Protein AF-A0A2W5NUS7-F1 (afdb_monomer)

Secondary structure (DSSP, 8-state):
--HHHH--HHHHHHHHHHHHHHHHHHHHHHHHHHHHTT--HHHHHHHHHHHHHHHHHHHHHHHHHHTS-------HHHHHHHHHHTTT--HHHHHHHHHHHHHHHHHHHHTTHHHHHHTTS-HHHHHHHHHHHHHHHH-

Structure (mmCIF, N/CA/C/O backbone):
data_AF-A0A2W5NUS7-F1
#
_entry.id   AF-A0A2W5NUS7-F1
#
loop_
_atom_site.group_PDB
_atom_site.id
_atom_site.type_symbol
_atom_site.label_atom_id
_atom_site.label_alt_id
_atom_site.label_comp_id
_atom_site.label_asym_id
_atom_site.label_entity_id
_atom_site.label_seq_id
_atom_site.pdbx_PDB_ins_code
_atom_site.Cartn_x
_atom_site.Cartn_y
_atom_site.Cartn_z
_atom_site.occupancy
_atom_site.B_iso_or_equiv
_atom_site.auth_seq_id
_atom_site.auth_comp_id
_atom_site.auth_asym_id
_atom_site.auth_atom_id
_atom_site.pdbx_PDB_model_num
ATOM 1 N N . MET A 1 1 ? -15.454 14.112 14.203 1.00 58.41 1 MET A N 1
ATOM 2 C CA . MET A 1 1 ? -14.233 14.854 13.861 1.00 58.41 1 MET A CA 1
ATOM 3 C C . MET A 1 1 ? -14.602 16.290 13.564 1.00 58.41 1 MET A C 1
ATOM 5 O O . MET A 1 1 ? -15.440 16.531 12.697 1.00 58.41 1 MET A O 1
ATOM 9 N N . ARG A 1 2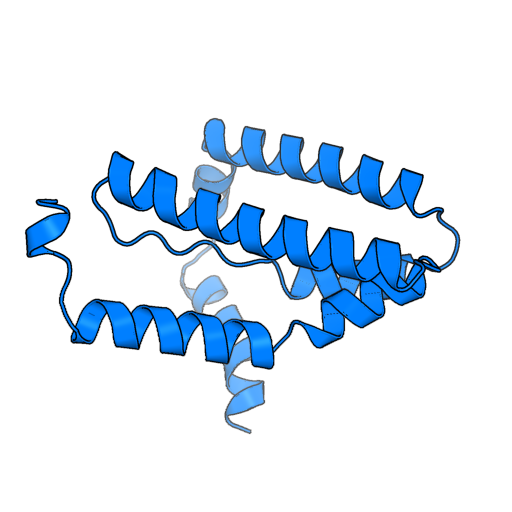 ? -14.058 17.230 14.333 1.00 68.00 2 ARG A N 1
ATOM 10 C CA . ARG A 1 2 ? -14.071 18.652 13.986 1.00 68.00 2 ARG A CA 1
ATOM 11 C C . ARG A 1 2 ? -12.703 18.896 13.361 1.00 68.00 2 ARG A C 1
ATOM 13 O O . ARG A 1 2 ? -11.765 19.139 14.100 1.00 68.00 2 ARG A O 1
ATOM 20 N N . PHE A 1 3 ? -12.597 18.806 12.033 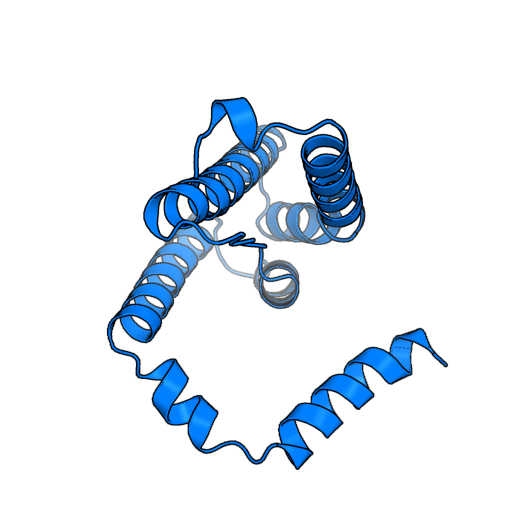1.00 66.56 3 PHE A N 1
ATOM 21 C CA . PHE A 1 3 ? -11.326 18.811 11.286 1.00 66.56 3 PHE A CA 1
ATOM 22 C C . PHE A 1 3 ? -10.297 19.824 11.824 1.00 66.56 3 PHE A C 1
ATOM 24 O O . PHE A 1 3 ? -9.192 19.452 12.195 1.00 66.56 3 PHE A O 1
ATOM 31 N N . PHE A 1 4 ? -10.708 21.082 11.995 1.00 69.88 4 PHE A N 1
ATOM 32 C CA . PHE A 1 4 ? -9.852 22.157 12.511 1.00 69.88 4 PHE A CA 1
ATOM 33 C C . PHE A 1 4 ? -9.542 22.097 14.017 1.00 69.88 4 PHE A C 1
ATOM 35 O O . PHE A 1 4 ? -8.595 22.735 14.456 1.00 69.88 4 PHE A O 1
ATOM 42 N N . LYS A 1 5 ? -10.318 21.356 14.817 1.00 68.19 5 LYS A N 1
ATOM 43 C CA . LYS A 1 5 ? -10.035 21.118 16.245 1.00 68.19 5 LYS A CA 1
ATOM 44 C C . LYS A 1 5 ? -9.211 19.854 16.495 1.00 68.19 5 LYS A C 1
ATOM 46 O O . LYS A 1 5 ? -8.554 19.774 17.524 1.00 68.19 5 LYS A O 1
ATOM 51 N N . ASP A 1 6 ? -9.254 18.894 15.572 1.00 71.12 6 ASP A N 1
ATOM 52 C CA . ASP A 1 6 ? -8.497 17.639 15.656 1.00 71.12 6 ASP A CA 1
ATOM 53 C C . ASP A 1 6 ? -7.055 17.804 15.111 1.00 71.12 6 ASP A C 1
ATOM 55 O O . ASP A 1 6 ? -6.187 16.964 15.352 1.00 71.12 6 ASP A O 1
ATOM 59 N N . LEU A 1 7 ? -6.779 18.923 14.423 1.00 73.06 7 LEU A N 1
ATOM 60 C CA . LEU A 1 7 ? -5.446 19.393 14.037 1.00 73.06 7 LEU A CA 1
ATOM 61 C C . LEU A 1 7 ? -4.650 19.822 15.282 1.00 73.06 7 LEU A C 1
ATOM 63 O O . LEU A 1 7 ? -4.656 20.982 15.686 1.00 73.06 7 LEU A O 1
ATOM 67 N N . SER A 1 8 ? -3.952 18.867 15.895 1.00 86.06 8 SER A N 1
ATOM 68 C CA . SER A 1 8 ? -2.955 19.134 16.935 1.00 86.06 8 SER A CA 1
ATOM 69 C C . SER A 1 8 ? -1.540 18.964 16.385 1.00 86.06 8 SER A C 1
ATOM 71 O O . SER A 1 8 ? -1.301 18.141 15.498 1.00 86.06 8 SER A O 1
ATOM 73 N N . LEU A 1 9 ? -0.581 19.703 16.952 1.00 87.12 9 LEU A N 1
ATOM 74 C CA . LEU A 1 9 ? 0.840 19.543 16.625 1.00 87.12 9 LEU A CA 1
ATOM 75 C C . LEU A 1 9 ? 1.285 18.082 16.808 1.00 87.12 9 LEU A C 1
ATOM 77 O O . LEU A 1 9 ? 2.013 17.555 15.980 1.00 87.12 9 LEU A O 1
ATOM 81 N N . SER A 1 10 ? 0.787 17.416 17.855 1.00 88.38 10 SER A N 1
ATOM 82 C CA . SER A 1 10 ? 1.081 16.009 18.143 1.00 88.38 10 SER A CA 1
ATOM 83 C C . SER A 1 10 ? 0.550 15.053 17.072 1.00 88.38 10 SER A C 1
ATOM 85 O O . SER A 1 10 ? 1.256 14.127 16.682 1.00 88.38 10 SER A O 1
ATOM 87 N N . ALA A 1 11 ? -0.668 15.269 16.567 1.00 85.44 11 ALA A N 1
ATOM 88 C CA . ALA A 1 11 ? -1.220 14.440 15.497 1.00 85.44 11 ALA A CA 1
ATOM 89 C C . ALA A 1 11 ? -0.439 14.626 14.188 1.00 85.44 11 ALA A C 1
ATOM 91 O O . ALA A 1 11 ? -0.159 13.653 13.486 1.00 85.44 11 ALA A O 1
ATOM 92 N N . PHE A 1 12 ? -0.042 15.866 13.887 1.00 87.12 12 PHE A N 1
ATOM 93 C CA . PHE A 1 12 ? 0.790 16.168 12.726 1.00 87.12 12 PHE A CA 1
ATOM 94 C C . PHE A 1 12 ? 2.170 15.510 12.827 1.00 87.12 12 PHE A C 1
ATOM 96 O O . PHE A 1 12 ? 2.592 14.839 11.887 1.00 87.12 12 PHE A O 1
ATOM 103 N N . THR A 1 13 ? 2.860 15.646 13.964 1.00 91.25 13 THR A N 1
ATOM 104 C CA . THR A 1 13 ? 4.184 15.036 14.151 1.00 91.25 13 THR A CA 1
ATOM 105 C C . THR A 1 13 ? 4.112 13.514 14.125 1.00 91.25 13 THR A C 1
ATOM 107 O O . THR A 1 13 ? 4.942 12.895 13.466 1.00 91.25 13 THR A O 1
ATOM 110 N N . ALA A 1 14 ? 3.105 12.900 14.752 1.00 88.44 14 ALA A N 1
ATOM 111 C CA . ALA A 1 14 ? 2.905 11.452 14.700 1.00 88.44 14 ALA A CA 1
ATOM 112 C C . ALA A 1 14 ? 2.681 10.953 13.263 1.00 88.44 14 ALA A C 1
ATOM 114 O O . ALA A 1 14 ? 3.318 9.988 12.843 1.00 88.44 14 ALA A O 1
ATOM 115 N N . GLY A 1 15 ? 1.828 11.635 12.489 1.00 87.75 15 GLY A N 1
ATOM 116 C CA . GLY A 1 15 ? 1.608 11.317 11.077 1.00 87.75 15 GLY A CA 1
ATOM 117 C C . GLY A 1 15 ? 2.873 11.488 10.234 1.00 87.75 15 GLY A C 1
ATOM 118 O O . GLY A 1 15 ? 3.210 10.611 9.442 1.00 87.75 15 GLY A O 1
ATOM 119 N N . PHE A 1 16 ? 3.615 12.577 10.445 1.00 89.38 16 PHE A N 1
ATOM 120 C CA . PHE A 1 16 ? 4.872 12.838 9.746 1.00 89.38 16 PHE A CA 1
ATOM 121 C C . PHE A 1 16 ? 5.930 11.766 10.035 1.00 89.38 16 PHE A C 1
ATOM 123 O O 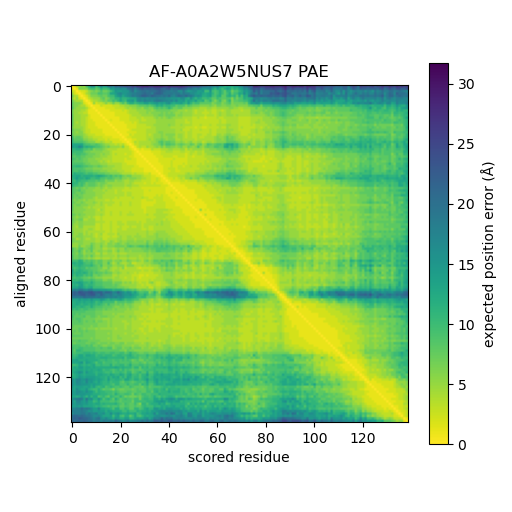. PHE A 1 16 ? 6.507 11.209 9.103 1.00 89.38 16 PHE A O 1
ATOM 130 N N . VAL A 1 17 ? 6.149 11.432 11.310 1.00 90.50 17 VAL A N 1
ATOM 131 C CA . VAL A 1 17 ? 7.091 10.382 11.722 1.00 90.50 17 VAL A CA 1
ATOM 132 C C . VAL A 1 17 ? 6.672 9.030 11.145 1.00 90.50 17 VAL A C 1
ATOM 134 O O . VAL A 1 17 ? 7.519 8.322 10.608 1.00 90.50 17 VAL A O 1
ATOM 137 N N . ALA A 1 18 ? 5.380 8.687 11.184 1.00 87.00 18 ALA A N 1
ATOM 138 C CA . ALA A 1 18 ? 4.879 7.436 10.615 1.00 87.00 18 ALA A CA 1
ATOM 139 C C . ALA A 1 18 ? 5.163 7.330 9.107 1.00 87.00 18 ALA A C 1
ATOM 141 O O . ALA A 1 18 ? 5.639 6.294 8.644 1.00 87.00 18 ALA A O 1
ATOM 142 N N . VAL A 1 19 ? 4.934 8.408 8.348 1.00 86.56 19 VAL A N 1
ATOM 143 C CA . VAL A 1 19 ? 5.235 8.448 6.908 1.00 86.56 19 VAL A CA 1
ATOM 144 C C . VAL A 1 19 ? 6.738 8.368 6.659 1.00 86.56 19 VAL A C 1
ATOM 146 O O . VAL A 1 19 ? 7.164 7.586 5.813 1.00 86.56 19 VAL A O 1
ATOM 149 N N . LEU A 1 20 ? 7.547 9.130 7.400 1.00 87.81 20 LEU A N 1
ATOM 150 C CA . LEU A 1 20 ? 8.998 9.167 7.224 1.00 87.81 20 LEU A CA 1
ATOM 151 C C . LEU A 1 20 ? 9.637 7.805 7.523 1.00 87.81 2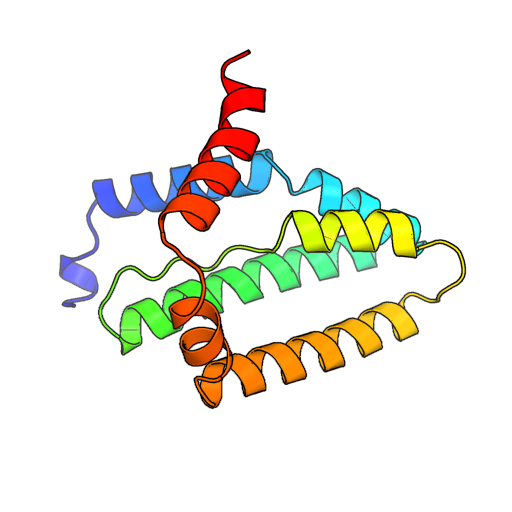0 LEU A C 1
ATOM 153 O O . LEU A 1 20 ? 10.417 7.299 6.716 1.00 87.81 20 LEU A O 1
ATOM 157 N N . VAL A 1 21 ? 9.263 7.171 8.634 1.00 85.94 21 VAL A N 1
ATOM 158 C CA . VAL A 1 21 ? 9.732 5.823 8.998 1.00 85.94 21 VAL A CA 1
ATOM 159 C C . VAL A 1 21 ? 9.219 4.785 7.995 1.00 85.94 21 VAL A C 1
ATOM 161 O O . VAL A 1 21 ? 9.979 3.929 7.542 1.00 85.94 21 VAL A O 1
ATOM 164 N N . GLY A 1 22 ? 7.954 4.891 7.580 1.00 82.12 22 GLY A N 1
ATOM 165 C CA . GLY A 1 22 ? 7.361 4.011 6.575 1.00 82.12 22 GLY A CA 1
ATOM 166 C C . GLY A 1 22 ? 8.124 4.051 5.250 1.00 82.12 22 GLY A C 1
ATOM 167 O O . GLY A 1 22 ? 8.604 3.016 4.788 1.00 82.12 22 GLY A O 1
ATOM 168 N N . PHE A 1 23 ? 8.305 5.241 4.670 1.00 82.81 23 PHE A N 1
ATOM 169 C CA . PHE A 1 23 ? 9.013 5.428 3.398 1.00 82.81 23 PHE A CA 1
ATOM 170 C C . PHE A 1 23 ? 10.475 4.995 3.469 1.00 82.81 23 PHE A C 1
ATOM 172 O O . PHE A 1 23 ? 10.938 4.264 2.596 1.00 82.81 23 PHE A O 1
ATOM 179 N N . THR A 1 24 ? 11.200 5.397 4.511 1.00 81.88 24 THR A N 1
ATOM 180 C CA . THR A 1 24 ? 12.630 5.066 4.637 1.00 81.88 24 THR A CA 1
ATOM 181 C C . THR A 1 24 ? 12.884 3.565 4.787 1.00 81.88 24 THR A C 1
ATOM 183 O O . THR A 1 24 ? 13.923 3.084 4.344 1.00 81.88 24 THR A O 1
ATOM 186 N N . SER A 1 25 ? 11.933 2.809 5.348 1.00 79.31 25 SER A N 1
ATOM 187 C CA . SER A 1 25 ? 12.112 1.378 5.621 1.00 79.31 25 SER A CA 1
ATOM 188 C C . SER A 1 25 ? 12.085 0.470 4.386 1.00 79.31 25 SER A C 1
ATOM 190 O O . SER A 1 25 ? 12.843 -0.495 4.324 1.00 79.31 25 SER A O 1
ATOM 192 N N . SER A 1 26 ? 11.189 0.713 3.422 1.00 80.06 26 SER A N 1
ATOM 193 C CA . SER A 1 26 ? 10.882 -0.296 2.391 1.00 80.06 26 SER A CA 1
ATOM 194 C C . SER A 1 26 ? 10.617 0.252 0.991 1.00 80.06 26 SER A C 1
ATOM 196 O O . SER A 1 26 ? 10.373 -0.537 0.075 1.00 80.06 26 SER A O 1
ATOM 198 N N . VAL A 1 27 ? 10.765 1.565 0.766 1.00 82.81 27 VAL A N 1
ATOM 199 C CA . VAL A 1 27 ? 10.635 2.141 -0.585 1.00 82.81 27 VAL A CA 1
ATOM 200 C C . VAL A 1 27 ? 11.674 1.570 -1.556 1.00 82.81 27 VAL A C 1
ATOM 202 O O . VAL A 1 27 ? 11.369 1.356 -2.725 1.00 82.81 27 VAL A O 1
ATOM 205 N N . ALA A 1 28 ? 12.874 1.233 -1.067 1.00 84.88 28 ALA A N 1
ATOM 206 C CA . ALA A 1 28 ? 13.950 0.658 -1.875 1.00 84.88 28 ALA A CA 1
ATOM 207 C C . ALA A 1 28 ? 13.526 -0.636 -2.595 1.00 84.88 28 ALA A C 1
ATOM 209 O O . ALA A 1 28 ? 13.917 -0.854 -3.740 1.00 84.88 28 ALA A O 1
ATOM 210 N N . ILE A 1 29 ? 12.672 -1.453 -1.969 1.00 84.12 29 ILE A N 1
ATOM 211 C CA . ILE A 1 29 ? 12.146 -2.687 -2.571 1.00 84.12 29 ILE A CA 1
ATOM 212 C C . ILE A 1 29 ? 11.228 -2.352 -3.750 1.00 84.12 29 ILE A C 1
ATOM 214 O O . ILE A 1 29 ? 11.249 -3.041 -4.763 1.00 84.12 29 ILE A O 1
ATOM 218 N N . VAL A 1 30 ? 10.457 -1.264 -3.663 1.00 84.31 30 VAL A N 1
ATOM 219 C CA . VAL A 1 30 ? 9.583 -0.827 -4.761 1.00 84.31 30 VAL A CA 1
ATOM 220 C C . VAL A 1 30 ? 10.396 -0.291 -5.943 1.00 84.31 30 VAL A C 1
ATOM 222 O O . VAL A 1 30 ? 10.060 -0.560 -7.095 1.00 84.31 30 VAL A O 1
ATOM 225 N N . PHE A 1 31 ? 11.501 0.409 -5.674 1.00 87.19 31 PHE A N 1
ATOM 226 C CA . PHE A 1 31 ? 12.454 0.805 -6.716 1.00 87.19 31 PHE A CA 1
ATOM 227 C C . PHE A 1 31 ? 13.082 -0.412 -7.398 1.00 87.19 31 PHE A C 1
ATOM 229 O O . PHE A 1 31 ? 13.105 -0.472 -8.626 1.00 87.19 31 PHE A O 1
ATOM 236 N N . GLN A 1 32 ? 13.547 -1.392 -6.618 1.00 85.44 32 GLN A N 1
ATOM 237 C CA . GLN A 1 32 ? 14.092 -2.642 -7.155 1.00 85.44 32 GLN A CA 1
ATOM 238 C C . GLN A 1 32 ? 13.056 -3.398 -7.990 1.00 85.44 32 GLN A C 1
ATOM 240 O O . GLN A 1 32 ? 13.376 -3.859 -9.081 1.00 85.44 32 GLN A O 1
ATOM 245 N N . ALA A 1 33 ? 11.808 -3.458 -7.522 1.00 84.56 33 ALA A N 1
ATOM 246 C CA . ALA A 1 33 ? 10.701 -4.028 -8.273 1.00 84.56 33 ALA A CA 1
ATOM 247 C C . ALA A 1 33 ? 10.518 -3.352 -9.631 1.00 84.56 33 ALA A C 1
ATOM 249 O O . ALA A 1 33 ? 10.502 -4.032 -10.650 1.00 84.56 33 ALA A O 1
ATOM 250 N N . ALA A 1 34 ? 10.435 -2.024 -9.671 1.00 84.62 34 ALA A N 1
ATOM 251 C CA . ALA A 1 34 ? 10.261 -1.303 -10.927 1.00 84.62 34 ALA A CA 1
ATOM 252 C C . ALA A 1 34 ? 11.458 -1.492 -11.882 1.00 84.62 34 ALA A C 1
ATOM 254 O O . ALA A 1 34 ? 11.269 -1.684 -13.084 1.00 84.62 34 ALA A O 1
ATOM 255 N N . GLN A 1 35 ? 12.685 -1.507 -11.351 1.00 85.75 35 GLN A N 1
ATOM 256 C CA . GLN A 1 35 ? 13.894 -1.785 -12.135 1.00 85.75 35 GLN A CA 1
ATOM 257 C C . GLN A 1 35 ? 13.914 -3.210 -12.702 1.00 85.75 35 GLN A C 1
ATOM 259 O O . GLN A 1 35 ? 14.367 -3.396 -13.829 1.00 85.75 35 GLN A O 1
ATOM 264 N N . ALA A 1 36 ? 13.383 -4.198 -11.975 1.00 84.44 36 ALA A N 1
ATOM 265 C CA . ALA A 1 36 ? 13.291 -5.580 -12.449 1.00 84.44 36 ALA A CA 1
ATOM 266 C C . ALA A 1 36 ? 12.411 -5.723 -13.706 1.00 84.44 36 ALA A C 1
ATOM 268 O O . ALA A 1 36 ? 12.644 -6.620 -14.508 1.00 84.44 36 ALA A O 1
ATOM 269 N N . PHE A 1 37 ? 11.456 -4.809 -13.917 1.00 83.19 37 PHE A N 1
ATOM 270 C CA . PHE A 1 37 ? 10.644 -4.719 -15.140 1.00 83.19 37 PHE A CA 1
ATOM 271 C C . PHE A 1 37 ? 11.239 -3.785 -16.210 1.00 83.19 37 PHE A C 1
ATOM 273 O O . PHE A 1 37 ? 10.568 -3.466 -17.192 1.00 83.19 37 PHE A O 1
ATOM 280 N N . GLY A 1 38 ? 12.477 -3.311 -16.029 1.00 82.06 38 GLY A N 1
ATOM 281 C CA . GLY A 1 38 ? 13.149 -2.414 -16.971 1.00 82.06 38 GLY A CA 1
ATOM 282 C C . GLY A 1 38 ? 12.555 -1.003 -17.029 1.00 82.06 38 GLY A C 1
ATOM 283 O O . GLY A 1 38 ? 12.688 -0.328 -18.050 1.00 82.06 38 GLY A O 1
ATOM 284 N N . ALA A 1 39 ? 11.875 -0.549 -15.970 1.00 84.88 39 ALA A N 1
ATOM 285 C CA . ALA A 1 39 ? 11.272 0.780 -15.942 1.00 84.88 39 ALA A CA 1
ATOM 286 C C . ALA A 1 39 ? 12.335 1.889 -16.045 1.00 84.88 39 ALA A C 1
ATOM 288 O O . ALA A 1 39 ? 13.349 1.871 -15.343 1.00 84.88 39 ALA A O 1
ATOM 289 N N . THR A 1 40 ? 12.081 2.893 -16.889 1.00 89.38 40 THR A N 1
ATOM 290 C CA . THR A 1 40 ? 12.924 4.094 -16.965 1.00 89.38 40 THR A CA 1
ATOM 291 C C . THR A 1 40 ? 12.776 4.937 -15.690 1.00 89.38 40 THR A C 1
ATOM 293 O O . THR A 1 40 ? 11.759 4.832 -14.995 1.00 89.38 40 THR A O 1
ATOM 296 N N . PRO A 1 41 ? 13.738 5.823 -15.367 1.00 88.25 41 PRO A N 1
ATOM 297 C CA . PRO A 1 41 ? 13.637 6.703 -14.199 1.00 88.25 41 PRO A CA 1
ATOM 298 C C . PRO A 1 41 ? 12.342 7.530 -14.154 1.00 88.25 41 PRO A C 1
ATOM 300 O O . PRO A 1 41 ? 11.774 7.736 -13.083 1.00 88.25 41 PRO A O 1
ATOM 303 N N . GLU A 1 42 ? 11.839 7.950 -15.315 1.00 90.12 42 GLU A N 1
ATOM 304 C CA . GLU A 1 42 ? 10.576 8.685 -15.466 1.00 90.12 42 GLU A CA 1
ATOM 305 C C . GLU A 1 42 ? 9.371 7.837 -15.034 1.00 90.12 42 GLU A C 1
ATOM 307 O O . GLU A 1 42 ? 8.503 8.297 -14.288 1.00 90.12 42 GLU A O 1
ATOM 312 N N . VAL A 1 43 ? 9.346 6.565 -15.442 1.00 89.94 43 VAL A N 1
ATOM 313 C CA . VAL A 1 43 ? 8.299 5.612 -15.057 1.00 89.94 43 VAL A CA 1
ATOM 314 C C . VAL A 1 43 ? 8.376 5.308 -13.563 1.00 89.94 43 VAL A C 1
ATOM 316 O O . VAL A 1 43 ? 7.346 5.315 -12.889 1.00 89.94 43 VAL A O 1
ATOM 319 N N . ILE A 1 44 ? 9.576 5.118 -13.013 1.00 89.06 44 ILE A N 1
ATOM 320 C CA . ILE A 1 44 ? 9.763 4.899 -11.572 1.00 89.06 44 ILE A CA 1
ATOM 321 C C . ILE A 1 44 ? 9.253 6.105 -10.768 1.00 89.06 44 ILE A C 1
ATOM 323 O O . ILE A 1 44 ? 8.532 5.929 -9.783 1.00 89.06 44 ILE A O 1
ATOM 327 N N . ALA A 1 45 ? 9.562 7.331 -11.200 1.00 90.44 45 ALA A N 1
ATOM 328 C CA . ALA A 1 45 ? 9.048 8.543 -10.565 1.00 90.44 45 ALA A CA 1
ATOM 329 C C . ALA A 1 45 ? 7.510 8.601 -10.610 1.00 90.44 45 ALA A C 1
ATOM 331 O O . ALA A 1 45 ? 6.876 8.913 -9.599 1.00 90.44 45 ALA A O 1
ATOM 332 N N . SER A 1 46 ? 6.905 8.229 -11.745 1.00 90.62 46 SER A N 1
ATOM 333 C CA . SER A 1 46 ? 5.444 8.149 -11.886 1.00 90.62 46 SER A CA 1
ATOM 334 C C . SER A 1 46 ? 4.816 7.133 -10.924 1.00 90.62 46 SER A C 1
ATOM 336 O O . SER A 1 46 ? 3.794 7.422 -10.299 1.00 90.62 46 SER A O 1
ATOM 338 N N . TRP A 1 47 ? 5.462 5.978 -10.728 1.00 88.00 47 TRP A N 1
ATOM 339 C CA . TRP A 1 47 ? 5.022 4.951 -9.786 1.00 88.00 47 TRP A CA 1
ATOM 340 C C . TRP A 1 47 ? 5.075 5.456 -8.353 1.00 88.00 47 TRP A C 1
ATOM 342 O O . TRP A 1 47 ? 4.102 5.295 -7.624 1.00 88.00 47 TRP A O 1
ATOM 352 N N . MET A 1 48 ? 6.175 6.100 -7.955 1.00 88.44 48 MET A N 1
ATOM 353 C CA . MET A 1 48 ? 6.324 6.668 -6.610 1.00 88.44 48 MET A CA 1
ATOM 354 C C . MET A 1 48 ? 5.274 7.734 -6.319 1.00 88.44 48 MET A C 1
ATOM 356 O O . MET A 1 48 ? 4.692 7.755 -5.232 1.00 88.44 48 MET A O 1
ATOM 360 N N . TRP A 1 49 ? 4.985 8.579 -7.305 1.00 90.94 49 TRP A N 1
ATOM 361 C CA . TRP A 1 49 ? 3.946 9.593 -7.192 1.00 90.94 49 TRP A CA 1
ATOM 362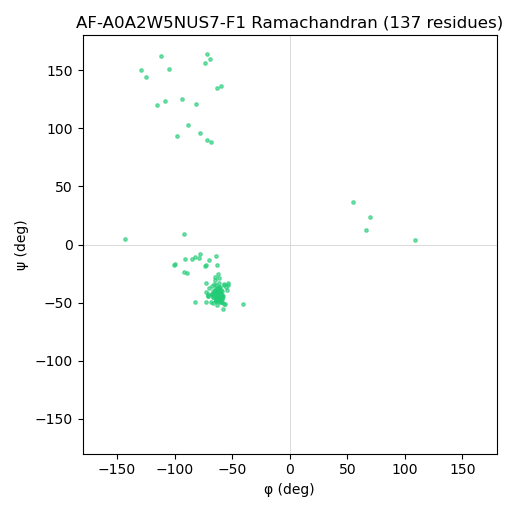 C C . TRP A 1 49 ? 2.553 8.969 -7.036 1.00 90.94 49 TRP A C 1
ATOM 364 O O . TRP A 1 49 ? 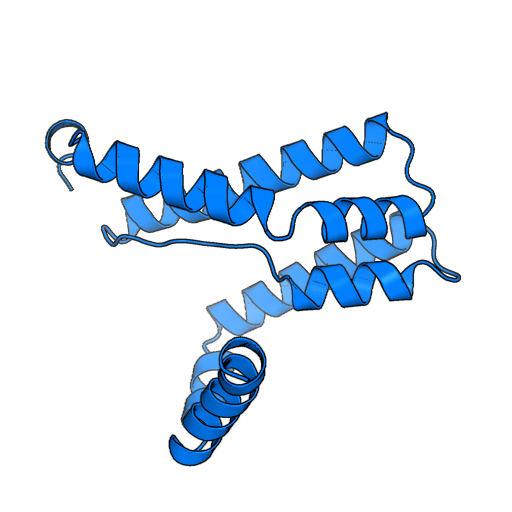1.808 9.329 -6.120 1.00 90.94 49 TRP A O 1
ATOM 374 N N . ALA A 1 50 ? 2.229 7.974 -7.869 1.00 90.12 50 ALA A N 1
ATOM 375 C CA . ALA A 1 50 ? 0.972 7.235 -7.787 1.00 90.12 50 ALA A CA 1
ATOM 376 C C . ALA A 1 50 ? 0.822 6.486 -6.452 1.00 90.12 50 ALA A C 1
ATOM 378 O O . ALA A 1 50 ? -0.262 6.484 -5.872 1.00 90.12 50 ALA A O 1
ATOM 379 N N . LEU A 1 51 ? 1.904 5.902 -5.928 1.00 87.31 51 LEU A N 1
ATOM 380 C CA . LEU A 1 51 ? 1.925 5.218 -4.632 1.00 87.31 51 LEU A CA 1
ATOM 381 C C . LEU A 1 51 ? 1.642 6.188 -3.481 1.00 87.31 51 LEU A C 1
ATOM 383 O O . LEU A 1 51 ? 0.766 5.924 -2.655 1.00 87.31 51 LEU A O 1
ATOM 387 N N . GLY A 1 52 ? 2.337 7.330 -3.461 1.00 89.12 52 GLY A N 1
ATOM 388 C CA . GLY A 1 52 ? 2.155 8.361 -2.440 1.00 89.12 52 GLY A CA 1
ATOM 389 C C . GLY A 1 52 ? 0.730 8.915 -2.421 1.00 89.12 52 GLY A C 1
ATOM 390 O O . GLY A 1 52 ? 0.108 8.987 -1.358 1.00 89.12 52 GLY A O 1
ATOM 391 N N . LEU A 1 53 ? 0.172 9.237 -3.592 1.00 91.50 53 LEU A N 1
ATOM 392 C CA . LEU A 1 53 ? -1.219 9.681 -3.689 1.00 91.50 53 LEU A CA 1
ATOM 393 C C . LEU A 1 53 ? -2.217 8.579 -3.351 1.00 91.50 53 LEU A C 1
ATOM 395 O O . LEU A 1 53 ? -3.180 8.840 -2.632 1.00 91.50 53 LEU A O 1
ATOM 399 N N . GLY A 1 54 ? -1.992 7.360 -3.838 1.00 90.44 54 GLY A N 1
ATOM 400 C CA . GLY A 1 54 ? -2.855 6.216 -3.578 1.00 90.44 54 GLY A CA 1
ATOM 401 C C . GLY A 1 54 ? -2.992 5.964 -2.081 1.00 90.44 54 GLY A C 1
ATOM 402 O O . GLY A 1 54 ? -4.104 5.933 -1.560 1.00 90.44 54 GLY A O 1
ATOM 403 N N . MET A 1 55 ? -1.879 5.879 -1.356 1.00 89.25 55 MET A N 1
ATOM 404 C CA . MET A 1 55 ? -1.901 5.717 0.101 1.00 89.25 55 MET A CA 1
ATOM 405 C C . MET A 1 55 ? -2.462 6.931 0.828 1.00 89.25 55 MET A C 1
ATOM 407 O O . MET A 1 55 ? -3.238 6.769 1.768 1.00 89.25 55 MET A O 1
ATOM 411 N N . GLY A 1 56 ? -2.079 8.141 0.413 1.00 89.88 56 GLY A N 1
ATOM 412 C CA . GLY A 1 56 ? -2.546 9.375 1.035 1.00 89.88 56 GLY A CA 1
ATOM 413 C C . GLY A 1 56 ? -4.066 9.485 0.965 1.00 89.88 56 GLY A C 1
ATOM 414 O O . GLY A 1 56 ? -4.719 9.676 1.989 1.00 89.88 56 GLY A O 1
ATOM 415 N N . LEU A 1 57 ? -4.643 9.273 -0.219 1.00 92.75 57 LEU A N 1
ATOM 416 C CA . LEU A 1 57 ? -6.089 9.303 -0.434 1.00 92.75 57 LEU A CA 1
ATOM 417 C C . LEU A 1 57 ? -6.801 8.152 0.279 1.00 92.75 57 LEU A C 1
ATOM 419 O O . LEU A 1 57 ? -7.812 8.378 0.942 1.00 92.75 57 LEU A O 1
ATOM 423 N N . THR A 1 58 ? -6.274 6.931 0.189 1.00 90.38 58 THR A N 1
ATOM 424 C CA . THR A 1 58 ? -6.893 5.752 0.819 1.00 90.38 58 THR A CA 1
ATOM 425 C C . THR A 1 58 ? -6.739 5.737 2.343 1.00 90.38 58 THR A C 1
ATOM 427 O O . THR A 1 58 ? -7.524 5.096 3.028 1.00 90.38 58 THR A O 1
ATOM 430 N N . THR A 1 59 ? -5.814 6.509 2.905 1.00 90.25 59 THR A N 1
ATOM 431 C CA . THR A 1 59 ? -5.728 6.794 4.347 1.00 90.25 59 THR A CA 1
ATOM 432 C C . THR A 1 59 ? -6.683 7.925 4.735 1.00 90.25 59 THR A C 1
ATOM 434 O O . THR A 1 59 ? -7.472 7.793 5.674 1.00 90.25 59 THR A O 1
ATOM 437 N N . LEU A 1 60 ? -6.647 9.041 3.999 1.00 89.88 60 LEU A N 1
ATOM 438 C CA . LEU A 1 60 ? -7.389 10.263 4.313 1.00 89.88 60 LEU A CA 1
ATOM 439 C C . LEU A 1 60 ? -8.905 10.073 4.187 1.00 89.88 60 LEU A C 1
ATOM 441 O O . LEU A 1 60 ? -9.645 10.410 5.112 1.00 89.88 60 LEU A O 1
ATOM 445 N N . VAL A 1 61 ? -9.377 9.530 3.062 1.00 92.00 61 VAL A N 1
ATOM 446 C CA . VAL A 1 61 ? -10.813 9.442 2.752 1.00 92.00 61 VAL A CA 1
ATOM 447 C C . VAL A 1 61 ? -11.560 8.562 3.763 1.00 92.00 61 VAL A C 1
ATOM 449 O O . VAL A 1 61 ? -12.525 9.053 4.358 1.00 92.00 61 VAL A O 1
ATOM 452 N N . PRO A 1 62 ? -11.133 7.315 4.056 1.00 89.94 62 PRO A N 1
ATOM 453 C CA . PRO A 1 62 ? -11.789 6.492 5.068 1.00 89.94 62 PRO A CA 1
ATOM 454 C C . PRO A 1 62 ? -11.637 7.070 6.468 1.00 89.94 62 PRO A C 1
ATOM 456 O O . PRO A 1 62 ? -12.576 6.971 7.253 1.00 89.94 62 PRO A O 1
ATOM 459 N N . SER A 1 63 ? -10.508 7.717 6.783 1.00 88.00 63 SER A N 1
ATOM 460 C CA . SER A 1 63 ? -10.334 8.351 8.092 1.00 88.00 63 SER A CA 1
ATOM 461 C C . SER A 1 63 ? -11.373 9.437 8.349 1.00 88.00 63 SER A C 1
ATOM 463 O O . SER A 1 63 ? -11.979 9.486 9.423 1.00 88.00 63 SER A O 1
ATOM 465 N N . LEU A 1 64 ? -11.634 10.276 7.343 1.00 88.44 64 LEU A N 1
ATOM 466 C CA . LEU A 1 64 ? -12.645 11.329 7.414 1.00 88.44 64 LEU A CA 1
ATOM 467 C C . LEU A 1 64 ? -14.071 10.763 7.396 1.00 88.44 64 LEU A C 1
ATOM 469 O O . LEU A 1 64 ? -14.918 11.216 8.172 1.00 88.44 64 LEU A O 1
ATOM 473 N N . TRP A 1 65 ? -14.338 9.771 6.543 1.00 90.56 65 TRP A N 1
ATOM 474 C CA . TRP A 1 65 ? -15.676 9.202 6.377 1.00 90.56 65 TRP A CA 1
ATOM 475 C C . TRP A 1 65 ? -16.102 8.339 7.571 1.00 90.56 65 TRP A C 1
ATOM 477 O O . TRP A 1 65 ? -17.173 8.556 8.140 1.00 90.56 65 TRP A O 1
ATOM 487 N N . LEU A 1 66 ? -15.241 7.412 8.003 1.00 88.50 66 LEU A N 1
ATOM 488 C CA . LEU A 1 66 ? -15.481 6.524 9.147 1.00 88.50 66 LEU A CA 1
ATOM 489 C C . LEU A 1 66 ? -15.250 7.221 10.490 1.00 88.50 66 LEU A C 1
ATOM 491 O O . LEU A 1 66 ? -15.619 6.677 11.531 1.00 88.50 66 LEU A O 1
ATOM 495 N N . ARG A 1 67 ? -14.641 8.415 10.477 1.00 84.94 67 ARG A N 1
ATOM 496 C CA . ARG A 1 67 ? -14.262 9.186 11.670 1.00 84.94 67 ARG A CA 1
ATOM 497 C C . ARG A 1 67 ? -13.382 8.383 12.635 1.00 84.94 67 ARG A C 1
ATOM 499 O O . ARG A 1 67 ? -13.517 8.508 13.852 1.00 84.94 67 ARG A O 1
ATOM 506 N N . LYS A 1 68 ? -12.491 7.558 12.086 1.00 86.06 68 LYS A N 1
ATOM 507 C CA . LYS A 1 68 ? -11.530 6.708 12.806 1.00 86.06 68 LYS A CA 1
ATOM 508 C C . LYS A 1 68 ? -10.129 6.941 12.230 1.00 86.06 68 LYS A C 1
ATOM 510 O O . LYS A 1 68 ? -10.041 7.248 11.049 1.00 86.06 68 LYS A O 1
ATOM 515 N N . PRO A 1 69 ? -9.043 6.803 13.007 1.00 81.44 69 PRO A N 1
ATOM 516 C CA . PRO A 1 69 ? -7.686 6.912 12.475 1.00 81.44 69 PRO A CA 1
ATOM 517 C C . PRO A 1 69 ? -7.359 5.669 11.631 1.00 81.44 69 PRO A C 1
ATOM 519 O O . PRO A 1 69 ? -6.903 4.657 12.158 1.00 81.44 69 PRO A O 1
ATOM 522 N N . VAL A 1 70 ? -7.649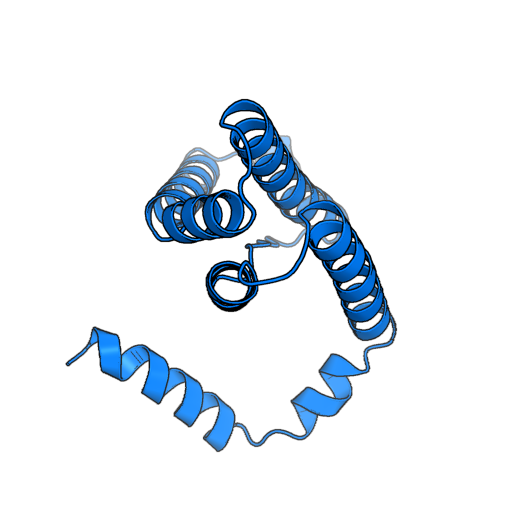 5.717 10.329 1.00 87.00 70 VAL A N 1
ATOM 523 C CA . VAL A 1 70 ? -7.353 4.631 9.385 1.00 87.00 70 VAL A CA 1
ATOM 524 C C . VAL A 1 70 ? -6.000 4.909 8.745 1.00 87.00 70 VAL A C 1
ATOM 526 O O . VAL A 1 70 ? -5.810 5.971 8.166 1.00 87.00 70 VAL A O 1
ATOM 529 N N . MET A 1 71 ? -5.074 3.954 8.824 1.00 84.62 71 MET A N 1
ATOM 530 C CA . MET A 1 71 ? -3.775 4.016 8.154 1.00 84.62 71 MET A CA 1
ATOM 531 C C . MET A 1 71 ? -3.696 2.906 7.112 1.00 84.62 71 MET A C 1
ATOM 533 O O . MET A 1 71 ? -3.803 1.731 7.462 1.00 84.62 71 MET A O 1
ATOM 537 N N . ILE A 1 72 ? -3.514 3.276 5.844 1.00 86.00 72 ILE A N 1
ATOM 538 C CA . ILE A 1 72 ? -3.326 2.320 4.751 1.00 86.00 72 ILE A CA 1
ATOM 539 C C . ILE A 1 72 ? -1.875 2.381 4.287 1.00 86.00 72 ILE A C 1
ATOM 541 O O . ILE A 1 72 ? -1.374 3.438 3.908 1.00 86.00 72 ILE A O 1
ATOM 545 N N . ALA A 1 73 ? -1.209 1.228 4.329 1.00 81.75 73 ALA A N 1
ATOM 546 C CA . ALA A 1 73 ? 0.165 1.042 3.884 1.00 81.75 73 ALA A CA 1
ATOM 547 C C . ALA A 1 73 ? 0.232 0.159 2.624 1.00 81.75 73 ALA A C 1
ATOM 549 O O . ALA A 1 73 ? -0.719 -0.563 2.317 1.00 81.75 73 ALA A O 1
ATOM 550 N N . TRP A 1 74 ? 1.357 0.191 1.898 1.00 83.31 74 TRP A N 1
ATOM 551 C CA . TRP A 1 74 ? 1.618 -0.781 0.829 1.00 83.31 74 TRP A CA 1
ATOM 552 C C . TRP A 1 74 ? 1.936 -2.169 1.399 1.00 83.31 74 TRP A C 1
ATOM 554 O O . TRP A 1 74 ? 2.283 -2.332 2.568 1.00 83.31 74 TRP A O 1
ATOM 564 N N . SER A 1 75 ? 1.867 -3.186 0.540 1.00 81.38 75 SER A N 1
ATOM 565 C CA . SER A 1 75 ? 2.274 -4.551 0.879 1.00 81.38 75 SER A CA 1
ATOM 566 C C . SER A 1 75 ? 3.765 -4.752 0.604 1.00 81.38 75 SER A C 1
ATOM 568 O O . SER A 1 75 ? 4.165 -4.940 -0.545 1.00 81.38 75 SER A O 1
ATOM 570 N N . THR A 1 76 ? 4.596 -4.745 1.651 1.00 82.50 76 THR A N 1
ATOM 571 C CA . THR A 1 76 ? 6.033 -5.066 1.534 1.00 82.50 76 THR A CA 1
ATOM 572 C C . THR A 1 76 ? 6.276 -6.466 0.949 1.00 82.50 76 THR A C 1
ATOM 574 O O . THR A 1 76 ? 7.090 -6.577 0.032 1.00 82.50 76 THR A O 1
ATOM 577 N N . PRO A 1 77 ? 5.551 -7.529 1.368 1.00 77.75 77 PRO A N 1
ATOM 578 C CA . PRO A 1 77 ? 5.648 -8.834 0.711 1.00 77.75 77 PRO A CA 1
ATOM 579 C C . PRO A 1 77 ? 5.251 -8.784 -0.771 1.00 77.75 77 PRO A C 1
ATOM 581 O O . PRO A 1 77 ? 5.880 -9.440 -1.594 1.00 77.75 77 PRO A O 1
ATOM 584 N N . GLY A 1 78 ? 4.252 -7.971 -1.132 1.00 81.25 78 GLY A N 1
ATOM 585 C CA . GLY A 1 78 ? 3.842 -7.783 -2.526 1.00 81.25 78 GLY A CA 1
ATOM 586 C C . GLY A 1 78 ? 4.933 -7.138 -3.385 1.00 81.25 78 GLY A C 1
ATOM 587 O O . GLY A 1 78 ? 5.190 -7.601 -4.494 1.00 81.25 78 GLY A O 1
ATOM 588 N N . ALA A 1 79 ? 5.622 -6.121 -2.856 1.00 81.31 79 ALA A N 1
ATOM 589 C CA . ALA A 1 79 ? 6.763 -5.497 -3.528 1.00 81.31 79 ALA A CA 1
ATOM 590 C C . ALA A 1 79 ? 7.942 -6.473 -3.698 1.00 81.31 79 ALA A C 1
ATOM 592 O O . ALA A 1 79 ? 8.596 -6.474 -4.738 1.00 81.31 79 ALA A O 1
ATOM 593 N N . ALA A 1 80 ? 8.184 -7.343 -2.712 1.00 81.19 80 ALA A N 1
ATOM 594 C CA . ALA A 1 80 ? 9.217 -8.372 -2.811 1.00 81.19 80 ALA A CA 1
ATOM 595 C C . ALA A 1 80 ? 8.905 -9.408 -3.907 1.00 81.19 80 ALA A C 1
ATOM 597 O O . ALA A 1 80 ? 9.786 -9.746 -4.692 1.00 81.19 80 ALA A O 1
ATOM 598 N N . VAL A 1 81 ? 7.650 -9.866 -4.003 1.00 80.81 81 VAL A N 1
ATOM 599 C CA . VAL A 1 81 ? 7.204 -10.771 -5.081 1.00 80.81 81 VAL A CA 1
ATOM 600 C C . VAL A 1 81 ? 7.328 -10.104 -6.454 1.00 80.81 81 VAL A C 1
ATOM 602 O O . VAL A 1 81 ? 7.754 -10.740 -7.409 1.00 80.81 81 VAL A O 1
ATOM 605 N N . LEU A 1 82 ? 7.009 -8.813 -6.566 1.00 78.69 82 LEU A N 1
ATOM 606 C CA . LEU A 1 82 ? 7.218 -8.038 -7.794 1.00 78.69 82 LEU A CA 1
ATOM 607 C C . LEU A 1 82 ? 8.686 -8.018 -8.229 1.00 78.69 82 LEU A C 1
ATOM 609 O O . LEU A 1 82 ? 8.981 -8.231 -9.402 1.00 78.69 82 LEU A O 1
ATOM 613 N N . ALA A 1 83 ? 9.599 -7.767 -7.289 1.00 78.94 83 ALA A N 1
ATOM 614 C CA . ALA A 1 83 ? 11.027 -7.704 -7.580 1.00 78.94 83 ALA A CA 1
ATOM 615 C C . ALA A 1 83 ? 11.582 -9.026 -8.122 1.00 78.94 83 ALA A C 1
ATOM 617 O O . ALA A 1 83 ? 12.518 -9.007 -8.917 1.00 78.94 83 ALA A O 1
ATOM 618 N N . THR A 1 84 ? 10.986 -10.162 -7.751 1.00 79.19 84 THR A N 1
ATOM 619 C CA . THR A 1 84 ? 11.360 -11.473 -8.297 1.00 79.19 84 THR A CA 1
ATOM 620 C C . THR A 1 84 ? 10.576 -11.851 -9.558 1.00 79.19 84 THR A C 1
ATOM 622 O O . THR A 1 84 ? 11.086 -12.612 -10.376 1.00 79.19 84 THR A O 1
ATOM 625 N N . ALA A 1 85 ? 9.375 -11.302 -9.759 1.00 75.12 85 ALA A N 1
ATOM 626 C CA . ALA A 1 85 ? 8.514 -11.576 -10.913 1.00 75.12 85 ALA A CA 1
ATOM 627 C C . ALA A 1 85 ? 8.923 -10.844 -12.208 1.00 75.12 85 ALA A C 1
ATOM 629 O O . ALA A 1 85 ? 8.368 -11.135 -13.266 1.00 75.12 85 ALA A O 1
ATOM 630 N N . GLY A 1 86 ? 9.887 -9.916 -12.150 1.00 66.19 86 GLY A N 1
ATOM 631 C CA . GLY A 1 86 ? 10.370 -9.159 -13.317 1.00 66.19 86 GLY A CA 1
ATOM 632 C C . GLY A 1 86 ? 11.033 -10.003 -14.415 1.00 66.19 86 GLY A C 1
ATOM 633 O O . GLY A 1 86 ? 11.146 -9.562 -15.557 1.00 66.19 86 GLY A O 1
ATOM 634 N N . ALA A 1 87 ? 11.439 -11.240 -14.112 1.00 64.69 87 ALA A N 1
ATOM 635 C CA . ALA A 1 87 ? 12.065 -12.123 -15.089 1.00 64.69 87 ALA A CA 1
ATOM 636 C C . ALA A 1 87 ? 11.021 -12.756 -16.030 1.00 64.69 87 ALA A C 1
ATOM 638 O O . ALA A 1 87 ? 10.438 -13.791 -15.718 1.00 64.69 87 ALA A O 1
ATOM 639 N N . GLY A 1 88 ? 10.826 -12.150 -17.205 1.00 72.19 88 GLY A N 1
ATOM 640 C CA . GLY A 1 88 ? 10.072 -12.747 -18.319 1.00 72.19 88 GLY A CA 1
ATOM 641 C C . GLY A 1 88 ? 8.707 -12.124 -18.622 1.00 72.19 88 GLY A C 1
ATOM 642 O O . GLY A 1 88 ? 8.024 -12.613 -19.519 1.00 72.19 88 GLY A O 1
ATOM 643 N N . HIS A 1 89 ? 8.327 -11.045 -17.933 1.00 81.06 89 HIS A N 1
ATOM 644 C CA . HIS A 1 89 ? 7.068 -10.331 -18.164 1.00 81.06 89 HIS A CA 1
ATOM 645 C C . HIS A 1 89 ? 7.306 -8.846 -18.433 1.00 81.06 89 HIS A C 1
ATOM 647 O O . HIS A 1 89 ? 8.192 -8.220 -17.851 1.00 81.06 89 HIS A O 1
ATOM 653 N N . SER A 1 90 ? 6.495 -8.267 -19.312 1.00 84.56 90 SER A N 1
ATOM 654 C CA . SER A 1 90 ? 6.525 -6.836 -19.600 1.00 84.56 90 SER A CA 1
ATOM 655 C C . SER A 1 90 ? 5.927 -6.014 -18.453 1.00 84.56 90 SER A C 1
ATOM 657 O O . SER A 1 90 ? 5.068 -6.473 -17.696 1.00 84.56 90 SER A O 1
ATOM 659 N N . LEU A 1 91 ? 6.321 -4.740 -18.370 1.00 83.31 91 LEU A N 1
ATOM 660 C CA . LEU A 1 91 ? 5.738 -3.782 -17.428 1.00 83.31 91 LEU A CA 1
ATOM 661 C C . LEU A 1 91 ? 4.205 -3.684 -17.571 1.00 83.31 91 LEU A C 1
ATOM 663 O O . LEU A 1 91 ? 3.497 -3.551 -16.578 1.00 83.31 91 LEU A O 1
ATOM 667 N N . GLY A 1 92 ? 3.684 -3.771 -18.800 1.00 86.31 92 GLY A N 1
ATOM 668 C CA . GLY A 1 92 ? 2.245 -3.715 -19.071 1.00 86.31 92 GLY A CA 1
ATOM 669 C C . GLY A 1 92 ? 1.485 -4.919 -18.514 1.00 86.31 92 GLY A C 1
ATOM 670 O O . GLY A 1 92 ? 0.436 -4.745 -17.893 1.00 86.31 92 GLY A O 1
ATOM 671 N N . GLU A 1 93 ? 2.031 -6.127 -18.670 1.00 86.88 93 GLU A N 1
ATOM 672 C CA . GLU A 1 93 ? 1.466 -7.345 -18.072 1.00 86.88 93 GLU A CA 1
ATOM 673 C C . GLU A 1 93 ? 1.485 -7.271 -16.545 1.00 86.88 93 GLU A C 1
ATOM 675 O O . GLU A 1 93 ? 0.488 -7.609 -15.905 1.00 86.88 93 GLU A O 1
ATOM 680 N N . ALA A 1 94 ? 2.572 -6.755 -15.963 1.00 83.25 94 ALA A N 1
ATOM 681 C CA . ALA A 1 94 ? 2.663 -6.536 -14.525 1.00 83.25 94 ALA A CA 1
ATOM 682 C C . ALA A 1 94 ? 1.574 -5.567 -14.040 1.00 83.25 94 ALA A C 1
ATOM 684 O O . ALA A 1 94 ? 0.822 -5.893 -13.122 1.00 83.25 94 ALA A O 1
ATOM 685 N N . VAL A 1 95 ? 1.415 -4.409 -14.689 1.00 86.12 95 VAL A N 1
ATOM 686 C CA . VAL A 1 95 ? 0.366 -3.433 -14.344 1.00 86.12 95 VAL A CA 1
ATOM 687 C C . VAL A 1 95 ? -1.033 -4.045 -14.482 1.00 86.12 95 VAL A C 1
ATOM 689 O O . VAL A 1 95 ? -1.863 -3.882 -13.585 1.00 86.12 95 VAL A O 1
ATOM 692 N N . GLY A 1 96 ? -1.294 -4.791 -15.558 1.00 88.88 96 GLY A N 1
ATOM 693 C CA . GLY A 1 96 ? -2.560 -5.494 -15.772 1.00 88.88 96 GLY A CA 1
ATOM 694 C C . GLY A 1 96 ? -2.867 -6.504 -14.666 1.00 88.88 96 GLY A C 1
ATOM 695 O O . GLY A 1 96 ? -3.948 -6.462 -14.073 1.00 88.88 96 GLY A O 1
ATOM 696 N N . ALA A 1 97 ? -1.897 -7.354 -14.327 1.00 88.19 97 ALA A N 1
ATOM 697 C CA . ALA A 1 97 ? -2.015 -8.307 -13.228 1.00 88.19 97 ALA A CA 1
ATOM 698 C C . ALA A 1 97 ? -2.283 -7.596 -11.891 1.00 88.19 97 ALA A C 1
ATOM 700 O O . ALA A 1 97 ? -3.129 -8.040 -11.116 1.00 88.19 97 ALA A O 1
ATOM 701 N N . PHE A 1 98 ? -1.639 -6.452 -11.642 1.00 83.88 98 PHE A N 1
ATOM 702 C CA . PHE A 1 98 ? -1.876 -5.645 -10.445 1.00 83.88 98 PHE A CA 1
ATOM 703 C C . PHE A 1 98 ? -3.285 -5.067 -10.379 1.00 83.88 98 PHE A C 1
ATOM 705 O O . PHE A 1 98 ? -3.905 -5.122 -9.318 1.00 83.88 98 PHE A O 1
ATOM 712 N N . MET A 1 99 ? -3.818 -4.554 -11.489 1.00 89.94 99 MET A N 1
ATOM 713 C CA . MET A 1 99 ? -5.198 -4.062 -11.534 1.00 89.94 99 MET A CA 1
ATOM 714 C C . MET A 1 99 ? -6.202 -5.186 -11.259 1.00 89.94 99 MET A C 1
ATOM 716 O O . MET A 1 99 ? -7.146 -4.991 -10.492 1.00 89.94 99 MET A O 1
ATOM 720 N N . VAL A 1 100 ? -5.970 -6.377 -11.820 1.00 94.00 100 VAL A N 1
ATOM 721 C CA . VAL A 1 100 ? -6.807 -7.558 -11.560 1.00 94.00 100 VAL A CA 1
ATOM 722 C C . VAL A 1 100 ? -6.711 -7.979 -10.092 1.00 94.00 100 VAL A C 1
ATOM 724 O O . VAL A 1 100 ? -7.739 -8.148 -9.439 1.00 94.00 100 VAL A O 1
ATOM 727 N N . CYS A 1 101 ? -5.505 -8.083 -9.532 1.00 90.19 101 CYS A N 1
ATOM 728 C CA . CYS A 1 101 ? -5.307 -8.386 -8.114 1.00 90.19 101 CYS A CA 1
ATOM 729 C C . CYS A 1 101 ? -5.978 -7.348 -7.205 1.00 90.19 101 CYS A C 1
ATOM 731 O O . CYS A 1 101 ? -6.652 -7.722 -6.248 1.00 90.19 101 CYS A O 1
ATOM 733 N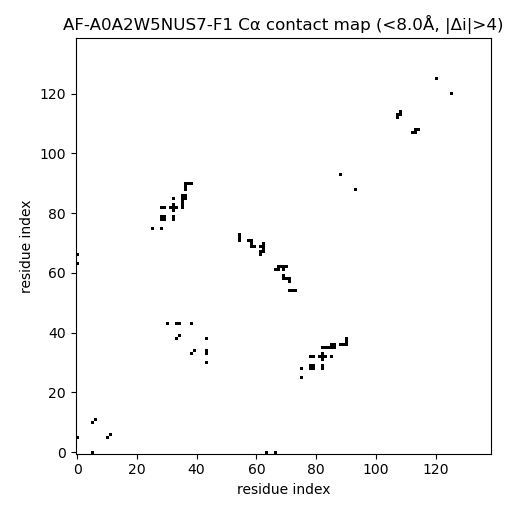 N . ALA A 1 102 ? -5.850 -6.054 -7.510 1.00 88.88 102 ALA A N 1
ATOM 734 C CA . ALA A 1 102 ? -6.490 -4.983 -6.752 1.00 88.88 102 ALA A CA 1
ATOM 735 C C . ALA A 1 102 ? -8.022 -5.098 -6.788 1.00 88.88 102 ALA A C 1
ATOM 737 O O . ALA A 1 102 ? -8.673 -4.965 -5.748 1.00 88.88 102 ALA A O 1
ATOM 738 N N . LEU A 1 103 ? -8.600 -5.407 -7.953 1.00 93.94 103 LEU A N 1
ATOM 739 C CA . LEU A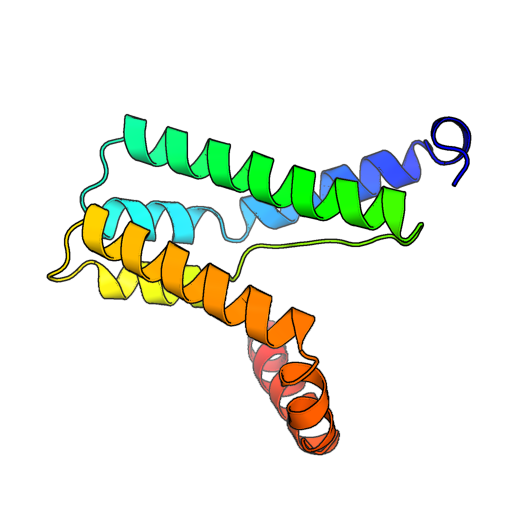 1 103 ? -10.032 -5.670 -8.091 1.00 93.94 103 LEU A CA 1
ATOM 740 C C . LEU A 1 103 ? -10.461 -6.873 -7.241 1.00 93.94 103 LEU A C 1
ATOM 742 O O . LEU A 1 103 ? -11.422 -6.767 -6.481 1.00 93.94 103 LEU A O 1
ATOM 746 N N . LEU A 1 104 ? -9.729 -7.988 -7.313 1.00 93.31 104 LEU A N 1
ATOM 747 C CA . LEU A 1 104 ? -10.021 -9.193 -6.530 1.00 93.31 104 LEU A CA 1
ATOM 748 C C . LEU A 1 104 ? -9.939 -8.931 -5.022 1.00 93.31 104 LEU A C 1
ATOM 750 O O . LEU A 1 104 ? -10.838 -9.335 -4.285 1.00 93.31 104 LEU A O 1
ATOM 754 N N . ILE A 1 105 ? -8.911 -8.211 -4.564 1.00 89.62 105 ILE A N 1
ATOM 755 C CA . ILE A 1 105 ? -8.762 -7.803 -3.159 1.00 89.62 105 ILE A CA 1
ATOM 756 C C . ILE A 1 105 ? -9.935 -6.910 -2.734 1.00 89.62 105 ILE A C 1
ATOM 758 O O . ILE A 1 105 ? -10.513 -7.120 -1.667 1.00 89.62 105 ILE A O 1
ATOM 762 N N . THR A 1 106 ? -10.330 -5.953 -3.576 1.00 90.06 106 THR A N 1
ATOM 763 C CA . THR A 1 106 ? -11.458 -5.050 -3.296 1.00 90.06 106 THR A CA 1
ATOM 764 C C . THR A 1 106 ? -12.769 -5.824 -3.178 1.00 90.06 106 THR A C 1
ATOM 766 O O . THR A 1 106 ? -13.525 -5.614 -2.231 1.00 90.06 106 THR A O 1
ATOM 769 N N . VAL A 1 107 ? -13.021 -6.767 -4.089 1.00 93.50 107 VAL A N 1
ATOM 770 C CA . VAL A 1 107 ? -14.202 -7.642 -4.048 1.00 93.50 107 VAL A CA 1
ATOM 771 C C . VAL A 1 107 ? -14.180 -8.538 -2.806 1.00 93.50 107 VAL A C 1
ATOM 773 O O . VAL A 1 107 ? -15.193 -8.655 -2.113 1.00 93.50 107 VAL A O 1
ATOM 776 N N . ALA A 1 108 ? -13.036 -9.135 -2.468 1.00 92.06 108 ALA A N 1
ATOM 777 C CA . ALA A 1 108 ? -12.890 -9.969 -1.273 1.00 92.06 108 ALA A CA 1
ATOM 778 C C . ALA A 1 108 ? -13.132 -9.181 0.028 1.00 92.06 108 ALA A C 1
ATOM 780 O O . ALA A 1 108 ? -13.745 -9.705 0.963 1.00 92.06 108 ALA A O 1
ATOM 781 N N . GLY A 1 109 ? -12.691 -7.919 0.074 1.00 88.25 109 GLY A N 1
ATOM 782 C CA . GLY A 1 109 ? -12.962 -6.998 1.177 1.00 88.25 109 GLY A CA 1
ATOM 783 C C . GLY A 1 109 ? -14.436 -6.594 1.254 1.00 88.25 109 GLY A C 1
ATOM 784 O O . GLY A 1 109 ? -15.053 -6.724 2.308 1.00 88.25 109 GLY A O 1
ATOM 785 N N . ALA A 1 110 ? -15.034 -6.177 0.133 1.00 89.50 110 ALA A N 1
ATOM 786 C CA . ALA A 1 110 ? -16.427 -5.725 0.075 1.00 89.50 110 ALA A CA 1
ATOM 787 C C . ALA A 1 110 ? -17.445 -6.836 0.396 1.00 89.50 110 ALA A C 1
ATOM 789 O O . ALA A 1 110 ? -18.511 -6.568 0.945 1.00 89.50 110 ALA A O 1
ATOM 790 N N . THR A 1 111 ? -17.122 -8.091 0.079 1.00 92.94 111 THR A N 1
ATOM 791 C CA . THR A 1 111 ? -17.985 -9.256 0.355 1.00 92.94 111 THR A CA 1
ATOM 792 C C . THR A 1 111 ? -17.865 -9.795 1.788 1.00 92.94 111 THR A C 1
ATOM 794 O O . THR A 1 111 ? -18.657 -10.662 2.190 1.00 92.94 111 THR A O 1
ATOM 797 N N . GLY A 1 112 ? -16.869 -9.332 2.556 1.00 87.88 112 GLY A N 1
ATOM 798 C CA . GLY A 1 112 ? -16.536 -9.852 3.887 1.00 87.88 112 GLY A CA 1
ATOM 799 C C . GLY A 1 112 ? -16.004 -11.290 3.875 1.00 87.88 112 GLY A C 1
ATOM 800 O O . GLY A 1 112 ? -15.933 -11.938 4.919 1.00 87.88 112 GLY A O 1
ATOM 801 N N . TRP A 1 113 ? -15.654 -11.834 2.703 1.00 90.06 113 TRP A N 1
ATOM 802 C CA . TRP A 1 113 ? -15.163 -13.212 2.581 1.00 90.06 113 TRP A CA 1
ATOM 803 C C . TRP A 1 113 ? -13.860 -13.411 3.338 1.00 90.06 113 TRP A C 1
ATOM 805 O O . TRP A 1 113 ? -13.705 -14.411 4.038 1.00 90.06 113 TRP A O 1
ATOM 815 N N . PHE A 1 114 ? -12.962 -12.431 3.242 1.00 85.19 114 PHE A N 1
ATOM 816 C CA . PHE A 1 114 ? -11.697 -12.458 3.959 1.00 85.19 114 PHE A CA 1
ATOM 817 C C . PHE A 1 114 ? -11.908 -12.550 5.476 1.00 85.19 114 PHE A C 1
ATOM 819 O O . PHE A 1 114 ? -11.336 -13.423 6.120 1.00 85.19 114 PHE A O 1
ATOM 826 N N . GLU A 1 115 ? -12.798 -11.725 6.034 1.00 86.25 115 GLU A N 1
ATOM 827 C CA . GLU A 1 115 ? -13.135 -11.745 7.462 1.00 86.25 115 GLU A CA 1
ATOM 828 C C . GLU A 1 115 ? -13.687 -13.111 7.898 1.00 86.25 115 GLU A C 1
ATOM 830 O O . GLU A 1 115 ? -13.239 -13.677 8.895 1.00 86.25 115 GLU A O 1
ATOM 835 N N . ARG A 1 116 ? -14.600 -13.705 7.114 1.00 86.12 116 ARG A N 1
ATOM 836 C CA . ARG A 1 116 ? -15.160 -15.036 7.418 1.00 86.12 116 ARG A CA 1
ATOM 837 C C . ARG A 1 116 ? -14.105 -16.136 7.435 1.00 86.12 116 ARG A C 1
ATOM 839 O O . ARG A 1 116 ? -14.206 -17.051 8.250 1.00 86.12 116 ARG A O 1
ATOM 846 N N . VAL A 1 117 ? -13.130 -16.079 6.529 1.00 88.00 117 VAL A N 1
ATOM 847 C CA . VAL A 1 117 ? -12.021 -17.042 6.494 1.00 88.00 117 VAL A CA 1
ATOM 848 C C . VAL A 1 117 ? -11.080 -16.804 7.671 1.00 88.00 117 VAL A C 1
ATOM 850 O O . VAL A 1 117 ? -10.716 -17.759 8.354 1.00 88.00 117 VAL A O 1
ATOM 853 N N . MET A 1 118 ? -10.743 -15.544 7.954 1.00 84.06 118 MET A N 1
ATOM 854 C CA . MET A 1 118 ? -9.845 -15.179 9.049 1.00 84.06 118 MET A CA 1
ATOM 855 C C . MET A 1 118 ? -10.402 -15.608 10.413 1.00 84.06 118 MET A C 1
ATOM 857 O O . MET A 1 118 ? -9.655 -16.121 11.241 1.00 84.06 118 MET A O 1
ATOM 861 N N . ASN A 1 119 ? -11.722 -15.520 10.610 1.00 86.50 119 ASN A N 1
ATOM 862 C CA . ASN A 1 119 ? -12.403 -15.982 11.826 1.00 86.50 119 ASN A CA 1
ATOM 863 C C . ASN A 1 119 ? -12.301 -17.501 12.068 1.00 86.50 119 ASN A C 1
ATOM 865 O O . ASN A 1 119 ? -12.662 -17.972 13.145 1.00 86.50 119 ASN A O 1
ATOM 869 N N . ARG A 1 120 ? -11.813 -18.286 11.096 1.00 89.38 120 ARG A N 1
ATOM 870 C CA . ARG A 1 120 ? -11.535 -19.722 11.271 1.00 89.38 120 ARG A CA 1
ATOM 871 C C . ARG A 1 120 ? -10.108 -20.010 11.731 1.00 89.38 120 ARG A C 1
ATOM 873 O O . ARG A 1 120 ? -9.827 -21.147 12.100 1.00 89.38 120 ARG A O 1
ATOM 880 N N . ILE A 1 121 ? -9.207 -19.029 11.686 1.00 87.94 121 ILE A N 1
ATOM 881 C CA . ILE A 1 121 ? -7.807 -19.219 12.068 1.00 87.94 121 ILE A CA 1
ATOM 882 C C . ILE A 1 121 ? -7.703 -19.137 13.599 1.00 87.94 121 ILE A C 1
ATOM 884 O O . ILE A 1 121 ? -8.044 -18.104 14.176 1.00 87.94 121 ILE A O 1
ATOM 888 N N . PRO A 1 122 ? -7.219 -20.192 14.284 1.00 90.56 122 PRO A N 1
ATOM 889 C CA . PRO A 1 122 ? -7.019 -20.154 15.727 1.00 90.56 122 PRO A CA 1
ATOM 890 C C . PRO A 1 122 ? -6.043 -19.046 16.131 1.00 90.56 122 PRO A C 1
ATOM 892 O O . PRO A 1 122 ? -4.962 -18.920 15.549 1.00 90.56 122 PRO A O 1
ATOM 895 N N . MET A 1 123 ? -6.373 -18.307 17.195 1.00 89.06 123 MET A N 1
ATOM 896 C CA . MET A 1 123 ? -5.523 -17.230 17.727 1.00 89.06 123 MET A CA 1
ATOM 897 C C . MET A 1 123 ? -4.089 -17.685 18.021 1.00 89.06 123 MET A C 1
ATOM 899 O O . MET A 1 123 ? -3.153 -16.922 17.816 1.00 89.06 123 MET A O 1
ATOM 903 N N . ALA A 1 124 ? -3.896 -18.940 18.438 1.00 90.12 124 ALA A N 1
ATOM 904 C CA . ALA A 1 124 ? -2.569 -19.503 18.672 1.00 90.12 124 ALA A CA 1
ATOM 905 C C . ALA A 1 124 ? -1.681 -19.487 17.412 1.00 90.12 124 ALA A C 1
ATOM 907 O O . ALA A 1 124 ? -0.500 -19.164 17.508 1.00 90.12 124 ALA A O 1
ATOM 908 N N . ILE A 1 125 ? -2.245 -19.775 16.231 1.00 90.06 125 ILE A N 1
ATOM 909 C CA . ILE A 1 125 ? -1.502 -19.757 14.961 1.00 90.06 125 ILE A CA 1
ATOM 910 C C . ILE A 1 125 ? -1.167 -18.317 14.572 1.00 90.06 125 ILE A C 1
ATOM 912 O O . ILE A 1 125 ? -0.029 -18.032 14.206 1.00 90.06 125 ILE A O 1
ATOM 916 N N . ALA A 1 126 ? -2.126 -17.396 14.700 1.00 86.75 126 ALA A N 1
ATOM 917 C CA . ALA A 1 126 ? -1.895 -15.980 14.417 1.00 86.75 126 ALA A CA 1
ATOM 918 C C . ALA A 1 126 ? -0.777 -15.398 15.304 1.00 86.75 126 ALA A C 1
ATOM 920 O O . ALA A 1 126 ? 0.138 -14.745 14.801 1.00 86.75 126 ALA A O 1
ATOM 921 N N . SER A 1 127 ? -0.801 -15.702 16.605 1.00 88.56 127 SER A N 1
ATOM 922 C CA . SER A 1 127 ? 0.240 -15.293 17.553 1.00 88.56 127 SER A CA 1
ATOM 923 C C . SER A 1 127 ? 1.592 -15.941 17.256 1.00 88.56 127 SER A C 1
ATOM 925 O O . SER A 1 127 ? 2.613 -15.264 17.340 1.00 88.56 127 SER A O 1
ATOM 927 N N . ALA A 1 128 ? 1.620 -17.221 16.870 1.00 89.31 128 ALA A N 1
ATOM 928 C CA . ALA A 1 128 ? 2.855 -17.909 16.492 1.00 89.31 128 ALA A CA 1
ATOM 929 C C . ALA A 1 128 ? 3.490 -17.310 15.226 1.00 89.31 128 ALA A C 1
ATOM 931 O O . ALA A 1 128 ? 4.707 -17.138 15.175 1.00 89.31 128 ALA A O 1
ATOM 932 N N . LEU A 1 129 ? 2.681 -16.929 14.231 1.00 89.19 129 LEU A N 1
ATOM 933 C CA . LEU A 1 129 ? 3.158 -16.225 13.036 1.00 89.19 129 LEU A CA 1
ATOM 934 C C . LEU A 1 129 ? 3.747 -14.854 13.392 1.00 89.19 129 LEU A C 1
ATOM 936 O O . LEU A 1 129 ? 4.842 -14.525 12.934 1.00 89.19 129 LEU A O 1
ATOM 940 N N . LEU A 1 130 ? 3.063 -14.079 14.244 1.00 86.50 130 LEU A N 1
ATOM 941 C CA . LEU A 1 130 ? 3.564 -12.783 14.712 1.00 86.50 130 LEU A CA 1
ATOM 942 C C . LEU A 1 130 ? 4.885 -12.945 15.482 1.00 86.50 130 LEU A C 1
ATOM 944 O O . LEU A 1 130 ? 5.841 -12.217 15.226 1.00 86.50 130 LEU A O 1
ATOM 948 N N . ALA A 1 131 ? 4.959 -13.935 16.376 1.00 88.44 131 ALA A N 1
ATOM 949 C CA . ALA A 1 131 ? 6.171 -14.264 17.118 1.00 88.44 131 ALA A CA 1
ATOM 950 C C . ALA A 1 131 ? 7.320 -14.671 16.187 1.00 88.44 131 ALA A C 1
ATOM 952 O O . ALA A 1 131 ? 8.437 -14.213 16.387 1.00 88.44 131 ALA A O 1
ATOM 953 N N . GLY A 1 132 ? 7.061 -15.464 15.142 1.00 87.19 132 GLY A N 1
ATOM 954 C CA . GLY A 1 132 ? 8.077 -15.850 14.159 1.00 87.19 132 GLY A CA 1
ATOM 955 C C . GLY A 1 132 ? 8.647 -14.661 13.380 1.00 87.19 132 GLY A C 1
ATOM 956 O O . GLY A 1 132 ? 9.859 -14.575 13.187 1.00 87.19 132 GLY A O 1
ATOM 957 N N . VAL A 1 133 ? 7.796 -13.709 12.980 1.00 82.81 133 VAL A N 1
ATOM 958 C CA . VAL A 1 133 ? 8.248 -12.473 12.317 1.00 82.81 133 VAL A CA 1
ATOM 959 C C . VAL A 1 133 ? 9.065 -11.606 13.279 1.00 82.81 133 VAL A C 1
ATOM 961 O O . VAL A 1 133 ? 10.121 -11.108 12.895 1.00 82.81 133 VAL A O 1
ATOM 964 N N . LEU A 1 134 ? 8.612 -11.452 14.528 1.00 84.69 134 LEU A N 1
ATOM 965 C CA . LEU A 1 134 ? 9.276 -10.626 15.543 1.00 84.69 134 LEU A CA 1
ATOM 966 C C . LEU A 1 134 ? 10.575 -11.241 16.080 1.00 84.69 134 LEU A C 1
ATOM 968 O O . LEU A 1 134 ? 11.514 -10.505 16.369 1.00 84.69 134 LEU A O 1
ATOM 972 N N . ALA A 1 135 ? 10.664 -12.569 16.173 1.00 86.88 135 ALA A N 1
ATOM 973 C CA . ALA A 1 135 ? 11.858 -13.273 16.642 1.00 86.88 135 ALA A CA 1
ATOM 974 C C . ALA A 1 135 ? 13.091 -12.919 15.804 1.00 86.88 135 ALA A C 1
ATOM 976 O O . ALA A 1 135 ? 14.179 -12.781 16.345 1.00 86.88 135 ALA A O 1
ATOM 977 N N . ARG A 1 136 ? 12.906 -12.680 14.500 1.00 71.94 136 ARG A N 1
ATOM 978 C CA . ARG A 1 136 ? 13.978 -12.273 13.584 1.00 71.94 136 ARG A CA 1
ATOM 979 C C . ARG A 1 136 ? 14.494 -10.844 13.817 1.00 71.94 136 ARG A C 1
ATOM 981 O O . ARG A 1 136 ? 15.513 -10.482 13.247 1.00 71.94 136 ARG A O 1
ATOM 988 N N . PHE A 1 137 ? 13.780 -10.033 14.598 1.00 71.31 137 PHE A N 1
ATOM 989 C CA . PHE A 1 137 ? 14.212 -8.693 15.010 1.00 71.31 137 PHE A CA 1
ATOM 990 C C . PHE A 1 137 ? 14.782 -8.663 16.437 1.00 71.31 137 PHE A C 1
ATOM 992 O O . PHE A 1 137 ? 15.430 -7.686 16.800 1.00 71.31 137 PHE A O 1
ATOM 999 N N . GLY A 1 138 ? 14.504 -9.688 17.254 1.00 69.62 138 GLY A N 1
ATOM 1000 C CA . GLY A 1 138 ? 14.981 -9.793 18.638 1.00 69.62 138 GLY A CA 1
ATOM 1001 C C . GLY A 1 138 ? 16.205 -10.696 18.836 1.00 69.62 138 GLY A C 1
ATOM 1002 O O . GLY A 1 138 ? 16.835 -10.609 19.888 1.00 69.62 138 GLY A O 1
ATOM 1003 N N . LEU A 1 139 ? 16.518 -11.552 17.856 1.00 55.75 139 LEU A N 1
ATOM 1004 C CA . LEU A 1 139 ? 17.709 -12.410 17.777 1.00 55.75 139 LEU A CA 1
ATOM 1005 C C . LEU A 1 139 ? 18.675 -11.867 16.723 1.00 55.75 139 LEU A C 1
ATOM 1007 O O . LEU A 1 139 ? 19.897 -11.938 16.975 1.00 55.75 139 LEU A O 1
#

Radius of gyration: 17.94 Å; Cα contacts (8 Å, |Δi|>4): 60; chains: 1; bounding box: 36×42×38 Å

Organism: Variovorax paradoxus (NCBI:txid34073)

InterPro domains:
  IPR004711 Benzoate transporter [PF03594] (6-139)
  IPR004711 Benzoate transporter [PTHR30199] (2-139)

Mean predicted aligned error: 7.07 Å

Nearest PDB structures (foldseek):
  6d6u-assembly1_A  TM=2.238E-01  e=1.338E+00  Homo sapiens
  8foi-assembly1_B  TM=2.257E-01  e=4.590E+00  Mus musculus

Solvent-accessible surface area (backbone atoms only — not comparable to full-atom values): 7844 Å² total; per-residue (Å²): 128,56,70,82,75,66,67,42,73,67,56,51,50,52,52,50,51,51,49,53,56,53,48,74,73,52,47,67,45,47,52,48,18,41,50,39,37,67,49,50,73,70,55,48,51,51,51,54,52,50,48,52,50,50,35,51,48,60,15,49,52,52,18,66,74,72,62,43,96,49,83,52,78,83,59,66,72,56,29,53,52,42,37,67,55,21,79,88,49,55,54,65,58,52,53,50,52,48,53,52,50,52,50,51,52,50,51,36,58,76,70,43,51,54,58,62,57,54,75,69,57,55,66,68,58,57,51,49,54,51,47,58,62,49,47,72,77,77,109

Sequence (139 aa):
MRFFKDLSLSAFTAGFVAVLVGFTSSVAIVFQAAQAFGATPEVIASWMWALGLGMGLTTLVPSLWLRKPVMIAWSTPGAAVLATAGAGHSLGEAVGAFMVCALLITVAGATGWFERVMNRIPMAIASALLAGVLARFGL

pLDDT: mean 84.87, std 6.94, range [55.75, 94.0]

Foldseek 3Di:
DPVVVVDDPVVVVVVVVCVVCQCVPQVVLLVLLCVLQVHDPVRSVVVVVCQVCVQVCVQPVCCVVVVHRRGDHDDSVVSNVSSVPSPPDHPVVVVVVVVVVVVVVVVCVVVCVVVVVVVPDDPVVVVVVVCVVVVVVVD